Protein AF-A0A8W8NQL2-F1 (afdb_monomer_lite)

Structure (mmCIF, N/CA/C/O backbone):
data_AF-A0A8W8NQL2-F1
#
_entry.id   AF-A0A8W8NQL2-F1
#
loop_
_atom_site.group_PDB
_atom_site.id
_atom_site.type_symbol
_atom_site.label_atom_id
_atom_site.label_alt_id
_atom_site.label_comp_id
_atom_site.label_asym_id
_atom_site.label_entity_id
_atom_site.label_seq_id
_atom_site.pdbx_PDB_ins_code
_atom_site.Cartn_x
_atom_site.Cartn_y
_atom_site.Cartn_z
_atom_site.occupancy
_atom_site.B_iso_or_equiv
_atom_site.auth_seq_id
_atom_site.auth_comp_id
_atom_site.auth_asym_id
_atom_site.auth_atom_id
_atom_site.pdbx_PDB_model_num
ATOM 1 N N . MET A 1 1 ? 4.842 -16.611 7.574 1.00 40.38 1 MET A N 1
ATOM 2 C CA . MET A 1 1 ? 4.771 -18.055 7.221 1.00 40.38 1 MET A CA 1
ATOM 3 C C . MET A 1 1 ? 4.100 -18.259 5.852 1.00 40.38 1 MET A C 1
ATOM 5 O O . MET A 1 1 ? 3.748 -19.375 5.501 1.00 40.38 1 MET A O 1
ATOM 9 N N . GLU A 1 2 ? 3.965 -17.199 5.042 1.00 48.72 2 GLU A N 1
ATOM 10 C CA . GLU A 1 2 ? 3.114 -17.174 3.840 1.00 48.72 2 GLU A CA 1
ATOM 11 C C . GLU A 1 2 ? 3.851 -17.175 2.482 1.00 48.72 2 GLU A C 1
ATOM 13 O O . GLU A 1 2 ? 3.211 -17.167 1.434 1.00 48.72 2 GLU A O 1
ATOM 18 N N . ARG A 1 3 ? 5.194 -17.231 2.456 1.00 48.28 3 ARG A N 1
ATOM 19 C CA . ARG A 1 3 ? 5.965 -17.280 1.191 1.00 48.28 3 ARG A CA 1
ATOM 20 C C . ARG A 1 3 ? 5.707 -18.552 0.372 1.00 48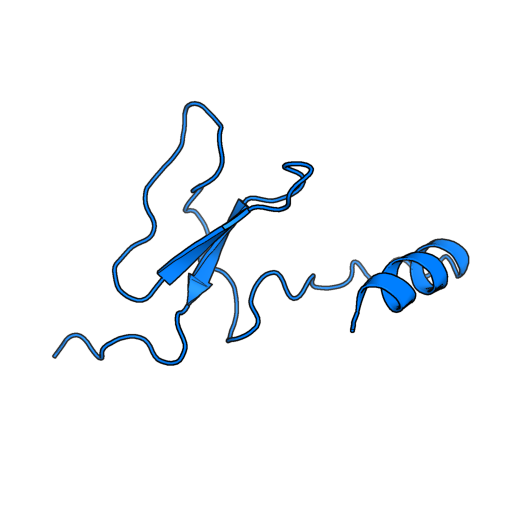.28 3 ARG A C 1
ATOM 22 O O . ARG A 1 3 ? 5.855 -18.526 -0.844 1.00 48.28 3 ARG A O 1
ATOM 29 N N . THR A 1 4 ? 5.302 -19.646 1.018 1.00 39.34 4 THR A N 1
ATOM 30 C CA . THR A 1 4 ? 5.051 -20.941 0.363 1.00 39.34 4 THR A CA 1
ATOM 31 C C . THR A 1 4 ? 3.771 -20.936 -0.480 1.00 39.34 4 THR A C 1
ATOM 33 O O . THR A 1 4 ? 3.694 -21.652 -1.476 1.00 39.34 4 THR A O 1
ATOM 36 N N . LEU A 1 5 ? 2.784 -20.097 -0.141 1.00 47.16 5 LEU A N 1
ATOM 37 C CA . LEU A 1 5 ? 1.496 -20.079 -0.841 1.00 47.16 5 LEU A CA 1
ATOM 38 C C . LEU A 1 5 ? 1.597 -19.401 -2.222 1.00 47.16 5 LEU A C 1
ATOM 40 O O . LEU A 1 5 ? 0.943 -19.834 -3.165 1.00 47.16 5 LEU A O 1
ATOM 44 N N . TYR A 1 6 ? 2.499 -18.423 -2.379 1.00 53.88 6 TYR A N 1
ATOM 45 C CA . TYR A 1 6 ? 2.768 -17.744 -3.656 1.00 53.88 6 TYR A CA 1
ATOM 46 C C . TYR A 1 6 ? 3.256 -18.698 -4.761 1.00 53.88 6 TYR A C 1
ATOM 48 O O . TYR A 1 6 ? 2.841 -18.567 -5.910 1.00 53.88 6 TYR A O 1
ATOM 56 N N . CYS A 1 7 ? 4.100 -19.683 -4.429 1.00 44.62 7 CYS A N 1
ATOM 57 C CA . CYS A 1 7 ? 4.601 -20.647 -5.416 1.00 44.62 7 CYS A CA 1
ATOM 58 C C . CYS A 1 7 ? 3.543 -21.679 -5.836 1.00 44.62 7 CYS A C 1
ATOM 60 O O . CYS A 1 7 ? 3.529 -22.089 -6.992 1.00 44.62 7 CYS A O 1
ATOM 62 N N . ALA A 1 8 ? 2.651 -22.092 -4.932 1.00 46.59 8 ALA A N 1
ATOM 63 C CA . ALA A 1 8 ? 1.623 -23.089 -5.239 1.00 46.59 8 ALA A CA 1
ATOM 64 C C . ALA A 1 8 ? 0.478 -22.518 -6.099 1.00 46.59 8 ALA A C 1
ATOM 66 O O . ALA A 1 8 ? -0.091 -23.225 -6.926 1.00 46.59 8 ALA A O 1
ATOM 67 N N . VAL A 1 9 ? 0.164 -21.229 -5.938 1.00 53.81 9 VAL A N 1
ATOM 68 C CA . VAL A 1 9 ? -0.970 -20.573 -6.611 1.00 53.81 9 VAL A CA 1
ATOM 69 C C . VAL A 1 9 ? -0.621 -20.122 -8.038 1.00 53.81 9 VAL A C 1
ATOM 71 O O . VAL A 1 9 ? -1.459 -20.255 -8.927 1.00 53.81 9 VAL A O 1
ATOM 74 N N . CYS A 1 10 ? 0.628 -19.714 -8.314 1.00 52.19 10 CYS A N 1
ATOM 75 C CA . CYS A 1 10 ? 1.103 -19.467 -9.688 1.00 52.19 10 CYS A CA 1
ATOM 76 C C . CYS A 1 10 ? 1.055 -20.720 -10.585 1.00 52.19 10 CYS A C 1
ATOM 78 O O . CYS A 1 10 ? 0.966 -20.594 -11.803 1.00 52.19 10 CYS A O 1
ATOM 80 N N . LEU A 1 11 ? 1.113 -21.924 -10.002 1.00 52.28 11 LEU A N 1
ATOM 81 C CA . LEU A 1 11 ? 1.150 -23.190 -10.743 1.00 52.28 11 LEU A CA 1
ATOM 82 C C . LEU A 1 11 ? -0.239 -23.735 -11.119 1.00 52.28 11 LEU A C 1
ATOM 84 O O . LEU A 1 11 ? -0.322 -24.600 -11.986 1.00 52.28 11 LEU A O 1
ATOM 88 N N . LEU A 1 12 ? -1.324 -23.247 -10.502 1.00 59.59 12 LEU A N 1
ATOM 89 C CA . LEU A 1 12 ? -2.674 -23.814 -10.671 1.00 59.59 12 LEU A CA 1
ATOM 90 C C . LEU A 1 12 ? -3.611 -22.997 -11.579 1.00 59.59 12 LEU A C 1
ATOM 92 O O . LEU A 1 12 ? -4.775 -23.358 -11.723 1.00 59.59 12 LEU A O 1
ATOM 96 N N . GLY A 1 13 ? -3.124 -21.935 -12.233 1.00 56.88 13 GLY A N 1
ATOM 97 C CA . GLY A 1 13 ? -3.793 -21.322 -13.395 1.00 56.88 13 GLY A CA 1
ATOM 98 C C . GLY A 1 13 ? -5.182 -20.709 -13.158 1.00 56.88 13 GLY A C 1
ATOM 99 O O . GLY A 1 13 ? -5.867 -20.380 -14.124 1.00 56.88 13 GLY A O 1
ATOM 100 N N . LEU A 1 14 ? -5.616 -20.531 -11.906 1.00 57.62 14 LEU A N 1
ATOM 101 C CA . LEU A 1 14 ? -6.904 -19.920 -11.592 1.00 57.62 14 LEU A CA 1
ATOM 102 C C . LEU A 1 14 ? -6.732 -18.402 -11.443 1.00 57.62 14 LEU A C 1
ATOM 104 O O . LEU A 1 14 ? -6.145 -17.914 -10.481 1.00 57.62 14 LEU A O 1
ATOM 108 N N . PHE A 1 15 ? -7.252 -17.665 -12.422 1.00 49.09 15 PHE A N 1
ATOM 109 C CA . PHE A 1 15 ? -7.220 -16.204 -12.560 1.00 49.09 15 PHE A CA 1
ATOM 110 C C . PHE A 1 15 ? -8.138 -15.487 -11.545 1.00 49.09 15 PHE A C 1
ATOM 112 O O . PHE A 1 15 ? -8.936 -14.625 -11.898 1.00 49.09 15 PHE A O 1
ATOM 119 N N . ILE A 1 16 ? -8.054 -15.847 -10.265 1.00 49.47 16 ILE A N 1
ATOM 120 C CA . ILE A 1 16 ? -8.593 -15.027 -9.181 1.00 49.47 16 ILE A CA 1
ATOM 121 C C . ILE A 1 16 ? -7.390 -14.275 -8.649 1.00 49.47 16 ILE A C 1
ATOM 123 O O . ILE A 1 16 ? -6.600 -14.821 -7.884 1.00 49.47 16 ILE A O 1
ATOM 127 N N . VAL A 1 17 ? -7.211 -13.051 -9.148 1.00 46.59 17 VAL A N 1
ATOM 128 C CA . VAL A 1 17 ? -6.249 -12.081 -8.625 1.00 46.59 17 VAL A CA 1
ATOM 129 C C . VAL A 1 17 ? -6.413 -12.092 -7.113 1.00 46.59 17 VAL A C 1
ATOM 131 O O . VAL A 1 17 ? -7.426 -11.627 -6.591 1.00 46.59 17 VAL A O 1
ATOM 134 N N . VAL A 1 18 ? -5.462 -12.732 -6.431 1.00 47.59 18 VAL A N 1
ATOM 135 C CA . VAL A 1 18 ? -5.417 -12.776 -4.979 1.00 47.59 18 VAL A CA 1
ATOM 136 C C . VAL A 1 18 ? -5.447 -11.317 -4.573 1.00 47.59 18 VAL A C 1
ATOM 138 O O . VAL A 1 18 ? -4.576 -10.546 -4.978 1.00 47.59 18 VAL A O 1
ATOM 141 N N . LEU A 1 19 ? -6.508 -10.933 -3.865 1.00 49.97 19 LEU A N 1
ATOM 142 C CA . LEU A 1 19 ? -6.560 -9.721 -3.072 1.00 49.97 19 LEU A CA 1
ATOM 143 C C . LEU A 1 19 ? -5.359 -9.826 -2.145 1.00 49.97 19 LEU A C 1
ATOM 145 O O . LEU A 1 19 ? -5.465 -10.416 -1.074 1.00 49.97 19 LEU A O 1
ATOM 149 N N . SER A 1 20 ? -4.190 -9.401 -2.629 1.00 52.78 20 SER A N 1
ATOM 150 C CA . SER A 1 20 ? -2.963 -9.481 -1.871 1.00 52.78 20 SER A CA 1
ATOM 151 C C . SER A 1 20 ? -3.295 -8.779 -0.579 1.00 52.78 20 SER A C 1
ATOM 153 O O . SER A 1 20 ? -3.660 -7.602 -0.594 1.00 52.78 20 SER A O 1
ATOM 155 N N . GLN A 1 21 ? -3.233 -9.533 0.510 1.00 61.97 21 GLN A N 1
ATOM 156 C CA . GLN A 1 21 ? -3.168 -9.053 1.880 1.00 61.97 21 GLN A CA 1
ATOM 157 C C . GLN A 1 21 ? -1.919 -8.174 2.031 1.00 61.97 21 GLN A C 1
ATOM 159 O O . GLN A 1 21 ? -0.968 -8.490 2.734 1.00 61.97 21 GLN A O 1
ATOM 164 N N . GLN A 1 22 ? -1.901 -7.069 1.287 1.00 76.25 22 GLN A N 1
ATOM 165 C CA . GLN A 1 22 ? -0.937 -5.991 1.365 1.00 76.25 22 GLN A CA 1
ATOM 166 C C . GLN A 1 22 ? -1.000 -5.413 2.774 1.00 76.25 22 GLN A C 1
ATOM 168 O O . GLN A 1 22 ? -0.005 -4.920 3.275 1.00 76.25 22 GLN A O 1
ATOM 173 N N . CYS A 1 23 ? -2.148 -5.529 3.436 1.00 81.75 23 CYS A N 1
ATOM 174 C CA . CYS A 1 23 ? -2.343 -5.123 4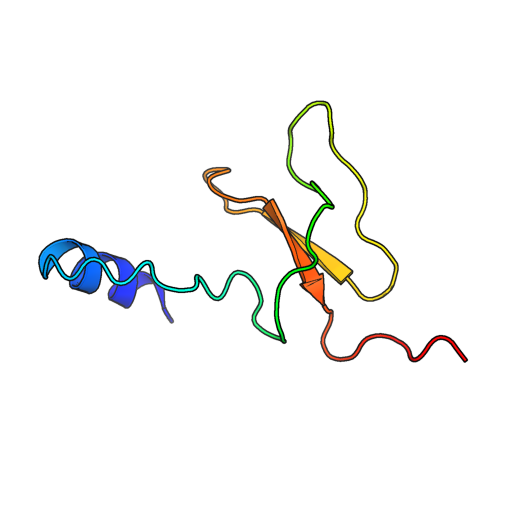.806 1.00 81.75 23 CYS A CA 1
ATOM 175 C C . CYS A 1 23 ? -2.769 -6.330 5.640 1.00 81.75 23 CYS A C 1
ATOM 177 O O . CYS A 1 23 ? -3.651 -7.092 5.249 1.00 81.75 23 CYS A O 1
ATOM 179 N N . ASP A 1 24 ? -2.136 -6.479 6.800 1.00 78.88 24 ASP A N 1
ATOM 180 C CA . ASP A 1 24 ? -2.502 -7.471 7.819 1.00 78.88 24 ASP A CA 1
ATOM 181 C C . ASP A 1 24 ? -3.823 -7.089 8.513 1.00 78.88 24 ASP A C 1
ATOM 183 O O . ASP A 1 24 ? -4.579 -7.937 8.976 1.00 78.88 24 ASP A O 1
ATOM 187 N N . ASN A 1 25 ? -4.124 -5.788 8.542 1.00 76.94 25 ASN A N 1
ATOM 188 C CA . ASN A 1 25 ? -5.305 -5.214 9.168 1.00 76.94 25 ASN A CA 1
ATOM 189 C C . ASN A 1 25 ? -6.061 -4.428 8.093 1.00 76.94 25 ASN A C 1
ATOM 191 O O . ASN A 1 25 ? -5.517 -3.475 7.559 1.00 76.94 25 ASN A O 1
ATOM 195 N N . GLY A 1 26 ? -7.288 -4.826 7.755 1.00 77.00 26 GLY A N 1
ATOM 196 C CA . GLY A 1 26 ? -8.181 -4.050 6.884 1.00 77.00 26 GLY A CA 1
ATOM 197 C C . GLY A 1 26 ? -7.729 -3.838 5.425 1.00 77.00 26 GLY A C 1
ATOM 198 O O . GLY A 1 26 ? -6.699 -4.350 4.988 1.00 77.00 26 GLY A O 1
ATOM 199 N N . PRO A 1 27 ? -8.542 -3.114 4.635 1.00 81.88 27 PRO A N 1
ATOM 200 C CA . PRO A 1 27 ? -8.215 -2.785 3.254 1.00 81.88 27 PRO A CA 1
ATOM 201 C C . PRO A 1 27 ? -7.177 -1.650 3.162 1.00 81.88 27 PRO A C 1
ATOM 203 O O . PRO A 1 27 ? -7.142 -0.775 4.032 1.00 81.88 27 PRO A O 1
ATOM 206 N N . PRO A 1 28 ? -6.363 -1.622 2.092 1.00 84.44 28 PRO A N 1
ATOM 207 C CA . PRO A 1 28 ? -5.445 -0.521 1.832 1.00 84.44 28 PRO A CA 1
ATOM 208 C C . PRO A 1 28 ? -6.196 0.770 1.492 1.00 84.44 28 PRO A C 1
ATOM 210 O O . PRO A 1 28 ? -7.277 0.752 0.895 1.00 84.44 28 PRO A O 1
ATOM 213 N N . LEU A 1 29 ? -5.581 1.904 1.818 1.00 85.12 29 LEU A N 1
ATOM 214 C CA . LEU A 1 29 ? -6.079 3.214 1.425 1.00 85.12 29 LEU A CA 1
ATOM 215 C C . LEU A 1 29 ? -5.895 3.418 -0.086 1.00 85.12 29 LEU A C 1
ATOM 217 O O . LEU A 1 29 ? -4.805 3.231 -0.629 1.00 85.12 29 LEU A O 1
ATOM 221 N N . LEU A 1 30 ? -6.966 3.828 -0.761 1.00 82.19 30 LEU A N 1
ATOM 222 C CA . LEU A 1 30 ? -6.957 4.121 -2.193 1.00 82.19 30 LEU A CA 1
ATOM 223 C C . LEU A 1 30 ? -6.474 5.556 -2.453 1.00 82.19 30 LEU A C 1
ATOM 225 O O . LEU A 1 30 ? -6.684 6.448 -1.636 1.00 82.19 30 LEU A O 1
ATOM 229 N N . ASN A 1 31 ? -5.887 5.785 -3.630 1.00 83.06 31 ASN A N 1
ATOM 230 C CA . ASN A 1 31 ? -5.428 7.097 -4.118 1.00 83.06 31 ASN A CA 1
ATOM 231 C C . ASN A 1 31 ? -4.260 7.747 -3.352 1.00 83.06 31 ASN A C 1
ATOM 233 O O . ASN A 1 31 ? -3.963 8.916 -3.589 1.00 83.06 31 ASN A O 1
ATOM 237 N N . VAL A 1 32 ? -3.555 7.006 -2.492 1.00 87.25 32 VAL A N 1
ATOM 238 C CA . VAL A 1 32 ? -2.304 7.467 -1.870 1.00 87.25 32 VAL A CA 1
ATOM 239 C C . VAL A 1 32 ? -1.169 6.546 -2.289 1.00 87.25 32 VAL A C 1
ATOM 241 O O . VAL A 1 32 ? -1.182 5.349 -2.010 1.00 87.25 32 VAL A O 1
ATOM 244 N N . PHE A 1 33 ? -0.177 7.114 -2.971 1.00 87.31 33 PHE A N 1
ATOM 245 C CA . PHE A 1 33 ? 0.984 6.383 -3.465 1.00 87.31 33 PHE A CA 1
ATOM 246 C C . PHE A 1 33 ? 2.183 6.662 -2.568 1.00 87.31 33 PHE A C 1
ATOM 248 O O . PHE A 1 33 ? 2.849 7.673 -2.738 1.00 87.31 33 PHE A O 1
ATOM 255 N N . CYS A 1 34 ? 2.487 5.769 -1.630 1.00 91.06 34 CYS A N 1
ATOM 256 C CA . CYS A 1 34 ? 3.573 5.972 -0.663 1.00 91.06 34 CYS A CA 1
ATOM 257 C C . CYS A 1 34 ? 4.920 5.330 -1.065 1.00 91.06 34 CYS A C 1
ATOM 259 O O . CYS A 1 34 ? 5.880 5.347 -0.291 1.00 91.06 34 CYS A O 1
ATOM 261 N N . GLY A 1 35 ? 4.991 4.774 -2.282 1.00 87.81 35 GLY A N 1
ATOM 262 C CA . GLY A 1 35 ? 6.155 4.066 -2.827 1.00 87.81 35 GLY A CA 1
ATOM 263 C C . GLY A 1 35 ? 7.358 4.950 -3.153 1.00 87.81 35 GLY A C 1
ATOM 264 O O . GLY A 1 35 ? 7.409 6.123 -2.804 1.00 87.81 35 GLY A O 1
ATOM 265 N N . ARG A 1 36 ? 8.350 4.387 -3.850 1.00 83.50 36 ARG A N 1
ATOM 266 C CA . ARG A 1 36 ? 9.638 5.058 -4.133 1.00 83.50 36 ARG A CA 1
ATOM 267 C C . ARG A 1 36 ? 9.624 5.984 -5.358 1.00 83.50 36 ARG A C 1
ATOM 269 O O . ARG A 1 36 ? 10.661 6.528 -5.724 1.00 83.50 36 ARG A O 1
ATOM 276 N N . GLY A 1 37 ? 8.472 6.141 -6.007 1.00 83.25 37 GLY A N 1
ATOM 277 C CA . GLY A 1 37 ? 8.314 6.970 -7.201 1.00 83.25 37 GLY A CA 1
ATOM 278 C C . GLY A 1 37 ? 8.284 8.481 -6.914 1.00 83.25 37 GLY A C 1
ATOM 279 O O . GLY A 1 37 ? 8.102 8.899 -5.772 1.00 83.25 37 GLY A O 1
ATOM 280 N N . PRO A 1 38 ? 8.398 9.326 -7.954 1.00 80.75 38 PRO A N 1
ATOM 281 C CA . PRO A 1 38 ? 8.400 10.788 -7.816 1.00 80.75 38 PRO A CA 1
ATOM 282 C C . PRO A 1 38 ? 7.070 11.365 -7.303 1.00 80.75 38 PRO A C 1
ATOM 284 O O . PRO A 1 38 ? 7.048 12.464 -6.765 1.00 80.75 38 PRO A O 1
ATOM 287 N N . SER A 1 39 ? 5.965 10.628 -7.436 1.00 82.19 39 SER A N 1
ATOM 288 C CA . SER A 1 39 ? 4.638 11.009 -6.926 1.00 82.19 39 SER A CA 1
ATOM 289 C C . SER A 1 39 ? 4.366 10.489 -5.511 1.00 82.19 39 SER A C 1
ATOM 291 O O . SER A 1 39 ? 3.204 10.310 -5.137 1.00 82.19 39 SER A O 1
ATOM 293 N N . ARG A 1 40 ? 5.427 10.204 -4.743 1.00 86.12 40 ARG A N 1
ATOM 294 C CA . ARG A 1 40 ? 5.316 9.707 -3.373 1.00 86.12 40 ARG A CA 1
ATOM 295 C C . ARG A 1 40 ? 4.543 10.695 -2.500 1.00 86.12 40 ARG A C 1
ATOM 297 O O . ARG A 1 40 ? 4.886 11.870 -2.427 1.00 86.12 40 ARG A O 1
ATOM 304 N N . GLN A 1 41 ? 3.552 10.177 -1.791 1.00 90.00 4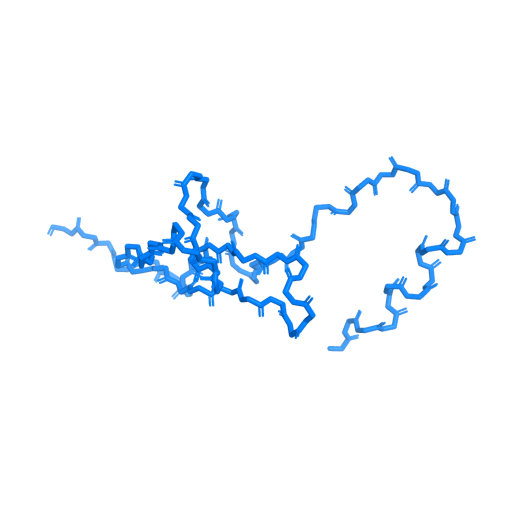1 GLN A N 1
ATOM 305 C CA . GLN A 1 41 ? 2.784 10.862 -0.762 1.00 90.00 41 GLN A CA 1
ATOM 306 C C . GLN A 1 41 ? 2.876 10.069 0.539 1.00 90.00 41 GLN A C 1
ATOM 308 O O . GLN A 1 41 ? 2.756 8.842 0.541 1.00 90.00 41 GLN A O 1
ATOM 313 N N . ASP A 1 42 ? 3.106 10.764 1.646 1.00 89.06 42 ASP A N 1
ATOM 314 C CA . ASP A 1 42 ? 3.111 10.142 2.964 1.00 89.06 42 ASP A CA 1
ATOM 315 C C . ASP A 1 42 ? 1.696 9.696 3.359 1.00 89.06 42 ASP A C 1
ATOM 317 O O . ASP A 1 42 ? 0.704 10.370 3.072 1.00 89.06 42 ASP A O 1
ATOM 321 N N . CYS A 1 43 ? 1.607 8.524 3.992 1.00 90.44 43 CYS A N 1
ATOM 322 C CA . CYS A 1 43 ? 0.335 8.002 4.474 1.00 90.44 43 CYS A CA 1
ATOM 323 C C . CYS A 1 43 ? -0.204 8.886 5.614 1.00 90.44 43 CYS A C 1
ATOM 325 O O . CYS A 1 43 ? 0.583 9.373 6.429 1.00 90.44 43 CYS A O 1
ATOM 327 N N . PRO A 1 44 ? -1.530 9.095 5.696 1.00 89.69 44 PRO A N 1
ATOM 328 C CA . PRO A 1 44 ? -2.135 9.846 6.793 1.00 89.69 44 PRO A CA 1
ATOM 329 C C . PRO A 1 44 ? -1.961 9.125 8.140 1.00 89.69 44 PRO A C 1
ATOM 331 O O . PRO A 1 44 ? -1.687 7.926 8.180 1.00 89.69 44 PRO A O 1
ATOM 334 N N . SER A 1 45 ? -2.162 9.841 9.252 1.00 87.56 45 SER A N 1
ATOM 335 C CA . SER A 1 45 ? -2.071 9.265 10.603 1.00 87.56 45 SER A CA 1
ATOM 336 C 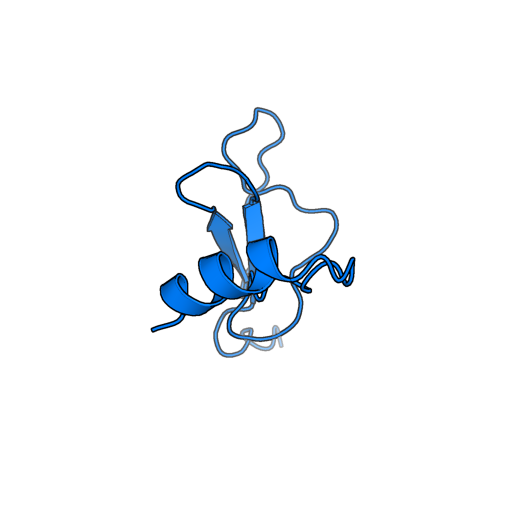C . SER A 1 45 ? -2.933 8.010 10.766 1.00 87.56 45 SER A C 1
ATOM 338 O O . SER A 1 45 ? -4.084 7.976 10.327 1.00 87.56 45 SER A O 1
ATOM 340 N N . GLY A 1 46 ? -2.384 6.992 11.432 1.00 84.56 46 GLY A N 1
ATOM 341 C CA . GLY A 1 46 ? -3.027 5.686 11.583 1.00 84.56 46 GLY A CA 1
ATOM 342 C C . GLY A 1 46 ? -2.832 4.755 10.388 1.00 84.56 46 GLY A C 1
ATOM 343 O O . GLY A 1 46 ? -3.439 3.685 10.360 1.00 84.56 46 GLY A O 1
ATOM 344 N N . TYR A 1 47 ? -2.013 5.146 9.406 1.00 89.44 47 TYR A N 1
ATOM 345 C CA . TYR A 1 47 ? -1.608 4.307 8.287 1.00 89.44 47 TYR A CA 1
ATOM 346 C C . TYR A 1 47 ? -0.088 4.282 8.149 1.00 89.44 47 TYR A C 1
ATOM 348 O O . TYR A 1 47 ? 0.583 5.308 8.246 1.00 89.44 47 TYR A O 1
ATOM 356 N N . PHE A 1 48 ? 0.449 3.110 7.829 1.00 89.44 48 PHE A N 1
ATOM 357 C CA . PHE A 1 48 ? 1.851 2.924 7.483 1.00 89.44 48 PHE A CA 1
ATOM 358 C C . PHE A 1 48 ? 1.986 2.550 6.008 1.00 89.44 48 PHE A C 1
ATOM 360 O O . PHE A 1 48 ? 1.112 1.913 5.418 1.00 89.44 48 PHE A O 1
ATOM 367 N N . CYS A 1 49 ? 3.103 2.936 5.398 1.00 90.19 49 CYS A N 1
ATOM 368 C CA . CYS A 1 49 ? 3.382 2.552 4.025 1.00 90.19 49 CYS A CA 1
ATOM 369 C C . CYS A 1 49 ? 3.928 1.125 3.977 1.00 90.19 49 CYS A C 1
ATOM 371 O O . CYS A 1 49 ? 5.050 0.882 4.427 1.00 90.19 49 CYS A O 1
ATOM 373 N N . ASN A 1 50 ? 3.162 0.194 3.409 1.00 88.00 50 ASN A N 1
ATOM 374 C CA . ASN A 1 50 ? 3.675 -1.131 3.106 1.00 88.00 50 ASN A CA 1
ATOM 375 C C . ASN A 1 50 ? 4.201 -1.173 1.671 1.00 88.00 50 ASN A C 1
ATOM 377 O O . ASN A 1 50 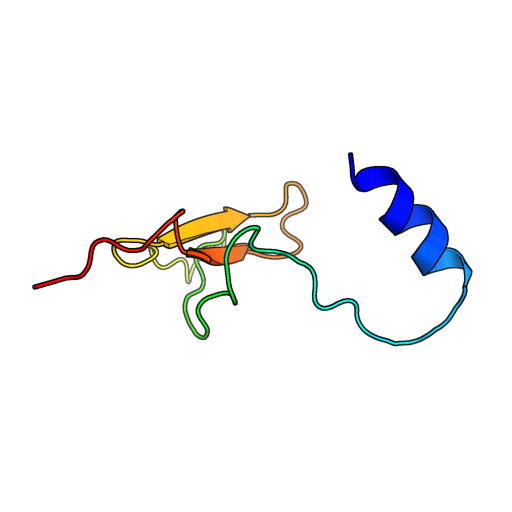? 3.434 -1.050 0.712 1.00 88.00 50 ASN A O 1
ATOM 381 N N . ILE A 1 51 ? 5.512 -1.358 1.539 1.00 87.50 51 ILE A N 1
ATOM 382 C CA . ILE A 1 51 ? 6.212 -1.425 0.258 1.00 87.50 51 ILE A CA 1
ATOM 383 C C . ILE A 1 51 ? 6.779 -2.827 0.109 1.00 87.50 51 ILE A C 1
ATOM 385 O O . ILE A 1 51 ? 7.524 -3.305 0.968 1.00 87.50 51 ILE A O 1
ATOM 389 N N . ASP A 1 52 ? 6.458 -3.476 -1.003 1.00 83.56 52 ASP A N 1
ATOM 390 C CA . ASP A 1 52 ? 7.059 -4.761 -1.323 1.00 83.56 52 ASP A CA 1
ATOM 391 C C . ASP A 1 52 ? 8.570 -4.600 -1.583 1.00 83.56 52 ASP A C 1
ATOM 393 O O . ASP A 1 52 ? 8.988 -3.640 -2.235 1.00 83.56 52 ASP A O 1
ATOM 397 N N . PRO A 1 53 ? 9.425 -5.537 -1.143 1.00 81.00 53 PRO A N 1
ATOM 398 C CA . PRO A 1 53 ? 10.869 -5.451 -1.370 1.00 81.00 53 PRO A CA 1
ATOM 399 C C . PRO A 1 53 ? 11.264 -5.394 -2.855 1.00 81.00 53 PRO A C 1
ATOM 401 O O . PRO A 1 53 ? 12.334 -4.878 -3.174 1.00 81.00 53 PRO A O 1
ATOM 404 N N . THR A 1 54 ? 10.418 -5.907 -3.756 1.00 83.25 54 THR A N 1
ATOM 405 C CA . THR A 1 54 ? 10.598 -5.828 -5.218 1.00 83.25 54 THR A CA 1
ATOM 406 C C . THR A 1 54 ? 9.869 -4.644 -5.860 1.00 83.25 54 THR A C 1
ATOM 408 O O . THR A 1 54 ? 9.778 -4.585 -7.080 1.00 83.25 54 THR A O 1
ATOM 411 N N . ASP A 1 55 ? 9.343 -3.716 -5.054 1.00 79.62 55 ASP A N 1
ATOM 412 C CA . ASP A 1 55 ? 8.593 -2.523 -5.481 1.00 79.62 55 ASP A CA 1
ATOM 413 C C . ASP A 1 55 ? 7.354 -2.845 -6.341 1.00 79.62 55 ASP A C 1
ATOM 415 O O . ASP A 1 55 ? 6.841 -2.009 -7.076 1.00 79.62 55 ASP A O 1
ATOM 419 N N . ARG A 1 56 ? 6.830 -4.076 -6.245 1.00 80.88 56 ARG A N 1
ATOM 420 C CA . ARG A 1 56 ? 5.652 -4.502 -7.022 1.00 80.88 56 ARG A CA 1
ATOM 421 C C . ARG A 1 56 ? 4.371 -3.773 -6.596 1.00 80.88 56 ARG A C 1
ATOM 423 O O . ARG A 1 56 ? 3.431 -3.678 -7.378 1.00 80.88 56 ARG A O 1
ATOM 430 N N . PHE A 1 57 ? 4.311 -3.333 -5.338 1.00 82.62 57 PHE A N 1
ATOM 431 C CA . PHE A 1 57 ? 3.232 -2.524 -4.783 1.00 82.62 57 PHE A CA 1
ATOM 432 C C . PHE A 1 57 ? 3.774 -1.615 -3.678 1.00 82.62 57 PHE A C 1
ATOM 434 O O . PHE A 1 57 ? 4.744 -1.951 -2.992 1.00 82.62 57 PHE A O 1
ATOM 441 N N . ALA A 1 58 ? 3.089 -0.493 -3.479 1.00 88.12 58 ALA A N 1
ATOM 442 C CA . ALA A 1 58 ? 3.277 0.387 -2.341 1.00 88.12 58 ALA A CA 1
ATOM 443 C C . ALA A 1 58 ? 1.928 0.997 -1.964 1.00 88.12 58 ALA A C 1
ATOM 445 O O . ALA A 1 58 ? 1.390 1.818 -2.709 1.00 88.12 58 ALA A O 1
ATOM 446 N N . VAL A 1 59 ? 1.369 0.563 -0.837 1.00 88.06 59 VAL A N 1
ATOM 447 C CA . VAL A 1 59 ? 0.035 0.978 -0.387 1.00 88.06 59 VAL A CA 1
ATOM 448 C C . VAL A 1 59 ? 0.064 1.409 1.070 1.00 88.06 59 VAL A C 1
ATOM 450 O O . VAL A 1 59 ? 0.887 0.940 1.856 1.00 88.06 59 VAL A O 1
ATOM 453 N N . CYS A 1 60 ? -0.853 2.295 1.441 1.00 90.75 60 CYS A N 1
ATOM 454 C CA . CYS A 1 60 ? -1.043 2.680 2.832 1.00 90.75 60 CYS A CA 1
ATOM 455 C C . CYS A 1 60 ? -1.949 1.665 3.528 1.00 90.75 60 CYS A C 1
ATOM 457 O O . CYS A 1 60 ? -3.117 1.524 3.170 1.00 90.75 60 CYS A O 1
ATOM 459 N N . CYS A 1 61 ? -1.418 0.980 4.532 1.00 89.75 61 CYS A N 1
ATOM 460 C CA . CYS A 1 61 ? -2.140 0.011 5.344 1.00 89.75 61 CYS A CA 1
ATOM 461 C C . CYS A 1 61 ? -2.481 0.603 6.703 1.00 89.75 61 CYS A C 1
ATOM 463 O O . CYS A 1 61 ? -1.635 1.298 7.265 1.00 89.75 61 CYS A O 1
ATOM 465 N N . PRO A 1 62 ? -3.675 0.347 7.256 1.00 88.00 62 PRO A N 1
ATOM 466 C CA . PRO A 1 62 ? -4.002 0.864 8.568 1.00 88.00 62 PRO A CA 1
ATOM 467 C C . PRO A 1 62 ? -3.147 0.159 9.621 1.00 88.00 62 PRO A C 1
ATOM 469 O O . PRO A 1 62 ? -2.867 -1.045 9.557 1.00 88.00 62 PRO A O 1
ATOM 472 N N . GLU A 1 63 ? -2.720 0.938 10.601 1.00 82.81 63 GLU A N 1
ATOM 473 C CA . GLU A 1 63 ? -2.081 0.424 11.799 1.00 82.81 63 GLU A CA 1
ATOM 474 C C . GLU A 1 63 ? -3.110 -0.362 12.627 1.00 82.81 63 GLU A C 1
ATOM 476 O O . GLU A 1 63 ? -4.323 -0.275 12.408 1.00 82.81 63 GLU A O 1
ATOM 481 N N . ARG A 1 64 ? -2.632 -1.204 13.547 1.00 66.88 64 ARG A N 1
ATOM 482 C CA . ARG A 1 64 ? -3.469 -2.068 14.390 1.00 66.88 64 ARG A CA 1
ATOM 483 C C . ARG A 1 64 ? -4.326 -1.159 15.297 1.00 66.88 64 ARG A C 1
ATOM 485 O O . ARG A 1 64 ? -3.898 -0.793 16.382 1.00 66.88 64 ARG A O 1
ATOM 492 N N . ALA A 1 65 ? -5.509 -0.802 14.789 1.00 56.44 65 ALA A N 1
ATOM 493 C CA . ALA A 1 65 ? -6.386 0.315 15.159 1.00 56.44 65 ALA A CA 1
ATOM 494 C C . ALA A 1 65 ? -5.870 1.713 14.729 1.00 56.44 65 ALA A C 1
ATOM 496 O O . ALA A 1 65 ? -4.801 2.131 15.175 1.00 56.44 65 ALA A O 1
ATOM 497 N N . PRO A 1 66 ? -6.634 2.484 13.923 1.00 53.19 66 PRO A N 1
ATOM 498 C CA . PRO A 1 66 ? -6.361 3.909 13.785 1.00 53.19 66 PRO A CA 1
ATOM 499 C C . PRO A 1 66 ? -6.577 4.569 15.156 1.00 53.19 66 PRO A C 1
ATOM 501 O O . PRO A 1 66 ? -7.517 4.184 15.865 1.00 53.19 66 PRO A O 1
ATOM 504 N N . PRO A 1 67 ? -5.781 5.575 15.560 1.00 48.44 67 PRO A N 1
ATOM 505 C CA . PRO A 1 67 ? -6.244 6.463 16.609 1.00 48.44 67 PRO A CA 1
ATOM 506 C C . PRO A 1 67 ? -7.557 7.062 16.101 1.00 48.44 67 PRO A C 1
ATOM 508 O O . PRO A 1 67 ? -7.587 7.717 15.060 1.00 48.44 67 PRO A O 1
ATOM 511 N N . ILE A 1 68 ? -8.661 6.773 16.789 1.00 57.47 68 ILE A N 1
ATOM 512 C CA . ILE A 1 68 ? -9.902 7.533 16.648 1.00 57.47 68 ILE A CA 1
ATOM 513 C C . ILE A 1 68 ? -9.523 9.001 16.827 1.00 57.47 68 ILE A C 1
ATOM 515 O O . ILE A 1 68 ? -9.246 9.439 17.942 1.00 57.47 68 ILE A O 1
ATOM 519 N N . ALA A 1 69 ? -9.442 9.735 15.719 1.00 50.97 69 ALA A N 1
ATOM 520 C CA . ALA A 1 69 ? -9.345 11.181 15.731 1.00 50.97 69 ALA A CA 1
ATOM 521 C C . ALA A 1 69 ? -10.672 11.696 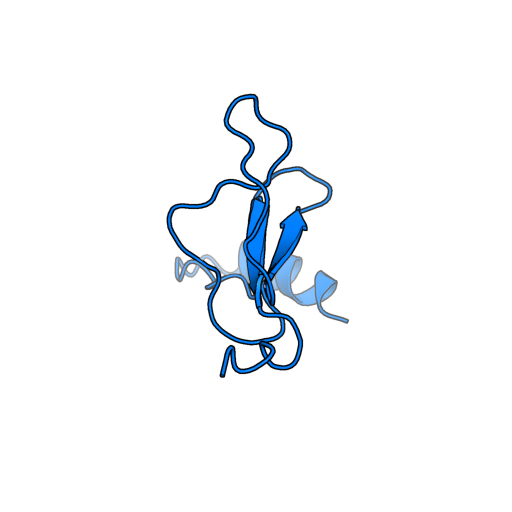16.305 1.00 50.97 69 ALA A C 1
ATOM 523 O O . ALA A 1 69 ? -11.663 11.803 15.586 1.00 50.97 69 ALA A O 1
ATOM 524 N N . THR A 1 70 ? -10.698 11.854 17.631 1.00 41.41 70 THR A N 1
ATOM 525 C CA . THR A 1 70 ? -11.734 12.585 18.370 1.00 41.41 70 THR A CA 1
ATOM 526 C C . THR A 1 70 ? -11.500 14.076 18.206 1.00 41.41 70 THR A C 1
ATOM 528 O O . THR A 1 70 ? -10.317 14.481 18.276 1.00 41.41 70 THR A O 1
#

Radius of gyration: 14.27 Å; chains: 1; bounding box: 23×36×32 Å

Organism: Magallana gigas (NCBI:txid29159)

pLDDT: mean 71.5, std 17.33, range [39.34, 91.06]

Sequence (70 aa):
MERTLYCAVCLLGLFIVVLSQQCDNGPPLLNVFCGRGPSRQDCPSGYFCNIDPTDRFAVCCPERAPPIAT

Foldseek 3Di:
DCPVVVVVVVVPPDPPPPPPCLDPDDDFDPPAACFPDPSHDADDQQWDWRADPVRPGTTTYGDPDGPPPD

Secondary structure (DSSP, 8-state):
--HHHHHHHHTS-----------SSSPPBTT---SSSTT--PPPTTEEEEE-TTSS-EEEEE-SS-----

InterPro domains:
  IPR028150 Lustrin, cysteine-rich repeated [PF14625] (22-62)